Protein AF-A0AAN9UZK3-F1 (afdb_monomer_lite)

Sequence (176 aa):
MAFACNIMDRLIKRTEGVAADHARMAISLQSLTETSTDAYATDTNDVPLLNDGLIAMSKHLHTTQSLMEDESKAWDAGVLEDLKRQRDALVSIRDMFDRRERLDKDNIPYLERRIQTNETKLANLRAKPEPLVKPGEIEKVVESIIKVSFHPIYFMPSSRTVLKASTNTRIRTRNP

pLDDT: mean 77.52, std 18.21, range [29.8, 96.5]

Structure (mmCIF, N/CA/C/O backbone):
data_AF-A0AAN9UZK3-F1
#
_entry.id   AF-A0AAN9UZK3-F1
#
loop_
_atom_site.group_PDB
_atom_site.id
_atom_site.type_symbol
_atom_site.label_atom_id
_atom_site.label_alt_id
_atom_site.label_comp_id
_atom_site.label_asym_id
_atom_site.label_entity_id
_atom_site.label_seq_id
_atom_site.pdbx_PDB_ins_code
_atom_site.Cartn_x
_atom_site.Cartn_y
_atom_site.Cartn_z
_atom_site.occupancy
_atom_site.B_iso_or_equiv
_atom_site.auth_seq_id
_atom_site.auth_comp_id
_atom_site.auth_asym_id
_atom_site.auth_atom_id
_atom_site.pdbx_PDB_model_num
ATOM 1 N N . MET A 1 1 ? -12.899 -0.560 8.533 1.00 69.75 1 MET A N 1
ATOM 2 C CA . MET A 1 1 ? -11.522 -0.047 8.352 1.00 69.75 1 MET A CA 1
ATOM 3 C C . MET A 1 1 ? -10.547 -1.084 7.798 1.00 69.75 1 MET A C 1
ATOM 5 O O . MET A 1 1 ? -9.771 -0.721 6.932 1.00 69.75 1 MET A O 1
ATOM 9 N N . ALA A 1 2 ? -10.628 -2.368 8.184 1.00 76.25 2 ALA A N 1
ATOM 10 C CA . ALA A 1 2 ? -9.760 -3.427 7.635 1.00 76.25 2 ALA A CA 1
ATOM 11 C C . ALA A 1 2 ? -9.759 -3.526 6.091 1.00 76.25 2 ALA A C 1
ATOM 13 O O . ALA A 1 2 ? -8.724 -3.790 5.490 1.00 76.25 2 ALA A O 1
ATOM 14 N N . PHE A 1 3 ? -10.898 -3.244 5.451 1.00 85.81 3 PHE A N 1
ATOM 15 C CA . PHE A 1 3 ? -11.014 -3.190 3.991 1.00 85.81 3 PHE A CA 1
ATOM 16 C C . PHE A 1 3 ? -10.115 -2.119 3.346 1.00 85.81 3 PHE A C 1
ATOM 18 O O . PHE A 1 3 ? -9.517 -2.379 2.310 1.00 85.81 3 PHE A O 1
ATOM 25 N N . ALA A 1 4 ? -9.974 -0.945 3.972 1.00 88.25 4 ALA A N 1
ATOM 26 C CA . ALA A 1 4 ? -9.169 0.150 3.430 1.00 88.25 4 ALA A CA 1
ATOM 27 C C . ALA A 1 4 ? -7.667 -0.169 3.481 1.00 88.25 4 ALA A C 1
ATOM 29 O O . ALA A 1 4 ? -6.982 0.020 2.482 1.00 88.25 4 ALA A O 1
ATOM 30 N N . CYS A 1 5 ? -7.176 -0.732 4.594 1.00 92.06 5 CYS A N 1
ATOM 31 C CA . CYS A 1 5 ? -5.790 -1.204 4.693 1.00 92.06 5 CYS A CA 1
ATOM 32 C C . CYS A 1 5 ? -5.493 -2.276 3.634 1.00 92.06 5 CYS A C 1
ATOM 34 O O . CYS A 1 5 ? -4.507 -2.168 2.920 1.00 92.06 5 CYS A O 1
ATOM 36 N N . ASN A 1 6 ? -6.392 -3.255 3.463 1.00 92.25 6 ASN A N 1
ATOM 37 C CA . ASN A 1 6 ? -6.213 -4.315 2.466 1.00 92.25 6 ASN A CA 1
ATOM 38 C C . ASN A 1 6 ? -6.188 -3.774 1.026 1.00 92.25 6 ASN A C 1
ATOM 40 O O . ASN A 1 6 ? -5.384 -4.222 0.211 1.00 92.25 6 ASN A O 1
ATOM 44 N N . ILE A 1 7 ? -7.053 -2.806 0.699 1.00 94.12 7 ILE A N 1
ATOM 45 C CA . ILE A 1 7 ? -6.994 -2.135 -0.605 1.00 94.12 7 ILE A CA 1
ATOM 46 C C . ILE A 1 7 ? -5.645 -1.441 -0.781 1.00 94.12 7 ILE A C 1
ATOM 48 O O . ILE A 1 7 ? -5.048 -1.583 -1.845 1.00 94.12 7 ILE A O 1
ATOM 52 N N . MET A 1 8 ? -5.169 -0.729 0.242 1.00 93.56 8 MET A N 1
ATOM 53 C CA . MET A 1 8 ? -3.897 -0.013 0.177 1.00 93.56 8 MET A CA 1
ATOM 54 C C . MET A 1 8 ? -2.720 -0.970 -0.052 1.00 93.56 8 MET A C 1
ATOM 56 O O . MET A 1 8 ? -1.959 -0.763 -0.991 1.00 93.56 8 MET A O 1
ATOM 60 N N . ASP A 1 9 ? -2.646 -2.080 0.692 1.00 93.06 9 ASP A N 1
ATOM 61 C CA . ASP A 1 9 ? -1.632 -3.131 0.496 1.00 93.06 9 ASP A CA 1
ATOM 62 C C . ASP A 1 9 ? -1.629 -3.666 -0.948 1.00 93.06 9 ASP A C 1
ATOM 64 O O . ASP A 1 9 ? -0.584 -3.931 -1.544 1.00 93.06 9 ASP A O 1
ATOM 68 N N . ARG A 1 10 ? -2.818 -3.837 -1.541 1.00 95.12 10 ARG A N 1
ATOM 69 C CA . ARG A 1 10 ? -2.956 -4.294 -2.932 1.00 95.12 10 ARG A CA 1
ATOM 70 C C . ARG A 1 10 ? -2.527 -3.237 -3.945 1.00 95.12 10 ARG A C 1
ATOM 72 O O . ARG A 1 10 ? -2.041 -3.609 -5.011 1.00 95.12 10 ARG A O 1
ATOM 79 N N . LEU A 1 11 ? -2.748 -1.956 -3.654 1.00 94.69 11 LEU A N 1
ATOM 80 C CA . LEU A 1 11 ? -2.306 -0.856 -4.511 1.00 94.69 11 LEU A CA 1
ATOM 81 C C . LEU A 1 11 ? -0.783 -0.737 -4.499 1.00 94.69 11 LEU A C 1
ATOM 83 O O . LEU A 1 11 ? -0.199 -0.702 -5.575 1.00 94.69 11 LEU A O 1
ATOM 87 N N . ILE A 1 12 ? -0.157 -0.789 -3.320 1.00 94.81 12 ILE A N 1
ATOM 88 C CA . ILE A 1 12 ? 1.305 -0.752 -3.160 1.00 94.81 12 ILE A CA 1
ATOM 89 C C . ILE A 1 12 ? 1.960 -1.857 -3.999 1.00 94.81 12 ILE A C 1
ATOM 91 O O . ILE A 1 12 ? 2.755 -1.570 -4.890 1.00 94.81 12 ILE A O 1
ATOM 95 N N . LYS A 1 13 ? 1.519 -3.110 -3.825 1.00 95.62 13 LYS A N 1
ATOM 96 C CA . LYS A 1 13 ? 2.043 -4.253 -4.596 1.00 95.62 13 LYS A CA 1
ATOM 97 C C . LYS A 1 13 ? 1.828 -4.128 -6.101 1.00 95.62 13 LYS A C 1
ATOM 99 O O . LYS A 1 13 ? 2.620 -4.639 -6.890 1.00 95.62 13 LYS A O 1
ATOM 104 N N . ARG A 1 14 ? 0.732 -3.491 -6.527 1.00 96.31 14 ARG A N 1
ATOM 105 C CA . ARG A 1 14 ? 0.494 -3.242 -7.952 1.00 96.31 14 ARG A CA 1
ATOM 106 C C . ARG A 1 14 ? 1.505 -2.236 -8.489 1.00 96.31 14 ARG A C 1
ATOM 108 O O . ARG A 1 14 ? 2.037 -2.474 -9.565 1.00 96.31 14 ARG A O 1
ATOM 115 N N . THR A 1 15 ? 1.768 -1.154 -7.763 1.00 94.94 15 THR A N 1
ATOM 116 C CA . THR A 1 15 ? 2.748 -0.139 -8.168 1.00 94.94 15 THR A CA 1
ATOM 117 C C . THR A 1 15 ? 4.153 -0.732 -8.267 1.00 94.94 15 THR A C 1
ATOM 119 O O . THR A 1 15 ? 4.819 -0.524 -9.277 1.00 94.94 15 THR A O 1
ATOM 122 N N . GLU A 1 16 ? 4.560 -1.567 -7.306 1.00 95.19 16 GLU A N 1
ATOM 123 C CA . GLU A 1 16 ? 5.822 -2.323 -7.378 1.00 95.19 16 GLU A CA 1
ATOM 124 C C . GLU A 1 16 ? 5.882 -3.232 -8.618 1.00 95.19 16 GLU A C 1
ATOM 126 O O . GLU A 1 16 ? 6.891 -3.281 -9.323 1.00 95.19 16 GLU A O 1
ATOM 131 N N . GLY A 1 17 ? 4.782 -3.925 -8.934 1.00 95.44 17 GLY A N 1
ATOM 132 C CA . GLY A 1 17 ? 4.685 -4.754 -10.137 1.00 95.44 17 GLY A CA 1
ATOM 133 C C . GLY A 1 17 ? 4.825 -3.948 -11.432 1.00 95.44 17 GLY A C 1
ATOM 134 O O . GLY A 1 17 ? 5.571 -4.343 -12.326 1.00 95.44 17 GLY A O 1
ATOM 135 N N . VAL A 1 18 ? 4.165 -2.789 -11.510 1.00 95.44 18 VAL A N 1
ATOM 136 C CA . VAL A 1 18 ? 4.261 -1.882 -12.664 1.00 95.44 18 VAL A CA 1
ATOM 137 C C . VAL A 1 18 ? 5.679 -1.309 -12.793 1.00 95.44 18 VAL A C 1
ATOM 139 O O . VAL A 1 18 ? 6.166 -1.158 -13.913 1.00 95.44 18 VAL A O 1
ATOM 142 N N . ALA A 1 19 ? 6.383 -1.053 -11.685 1.00 95.88 19 ALA A N 1
ATOM 143 C CA . ALA A 1 19 ? 7.796 -0.663 -11.699 1.00 95.88 19 ALA A CA 1
ATOM 144 C C . ALA A 1 19 ? 8.695 -1.749 -12.285 1.00 95.88 19 ALA A C 1
ATOM 146 O O . ALA A 1 19 ? 9.494 -1.466 -13.181 1.00 95.88 19 ALA A O 1
ATOM 147 N N . ALA A 1 20 ? 8.499 -3.003 -11.877 1.00 95.69 20 ALA A N 1
ATOM 148 C CA . ALA A 1 20 ? 9.220 -4.128 -12.460 1.00 95.69 20 ALA A CA 1
ATOM 149 C C . ALA A 1 20 ? 8.963 -4.265 -13.973 1.00 95.69 20 ALA A C 1
ATOM 151 O O . ALA A 1 20 ? 9.882 -4.577 -14.732 1.00 95.69 20 ALA A O 1
ATOM 152 N N . ASP A 1 21 ? 7.739 -3.995 -14.435 1.00 95.56 21 ASP A N 1
ATOM 153 C CA . ASP A 1 21 ? 7.417 -3.987 -15.865 1.00 95.56 21 ASP A CA 1
ATOM 154 C C . ASP A 1 21 ? 8.137 -2.868 -16.626 1.00 95.56 21 ASP A C 1
ATOM 156 O O . ASP A 1 21 ? 8.684 -3.127 -17.698 1.00 95.56 21 ASP A O 1
ATOM 160 N N . HIS A 1 22 ? 8.219 -1.659 -16.063 1.00 94.50 22 HIS A N 1
ATOM 161 C CA . HIS A 1 22 ? 8.973 -0.557 -16.674 1.00 94.50 22 HIS A CA 1
ATOM 162 C C . HIS A 1 22 ? 10.463 -0.896 -16.805 1.00 94.50 22 HIS A C 1
ATOM 164 O O . HIS A 1 22 ? 11.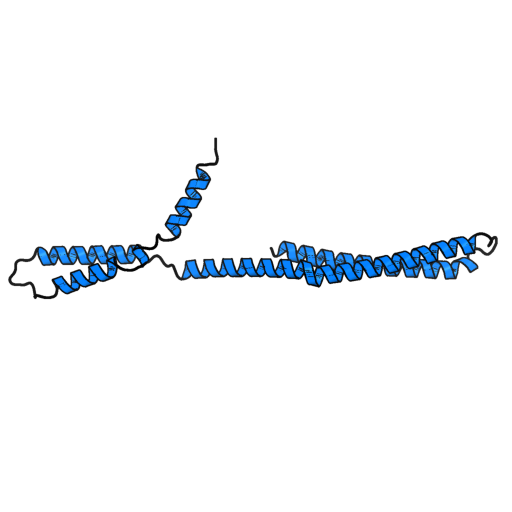050 -0.650 -17.859 1.00 94.50 22 HIS A O 1
ATOM 170 N N . ALA A 1 23 ? 11.058 -1.531 -15.789 1.00 94.88 23 ALA A N 1
ATOM 171 C CA . ALA A 1 23 ? 12.440 -2.007 -15.857 1.00 94.88 23 ALA A CA 1
ATOM 172 C C . ALA A 1 23 ? 12.633 -3.074 -16.951 1.00 94.88 23 ALA A C 1
ATOM 174 O O . ALA A 1 23 ? 13.582 -3.001 -17.731 1.00 94.88 23 ALA A O 1
ATOM 175 N N . ARG A 1 24 ? 11.711 -4.041 -17.064 1.00 95.75 24 ARG A N 1
ATOM 176 C CA . ARG A 1 24 ? 11.748 -5.063 -18.126 1.00 95.75 24 ARG A CA 1
ATOM 177 C C . ARG A 1 24 ? 11.632 -4.456 -19.524 1.00 95.75 24 ARG A C 1
ATOM 179 O O . ARG A 1 24 ? 12.357 -4.871 -20.429 1.00 95.75 24 ARG A O 1
ATOM 186 N N . MET A 1 25 ? 10.739 -3.485 -19.708 1.00 94.62 25 MET A N 1
ATOM 187 C CA . MET A 1 25 ? 10.581 -2.785 -20.983 1.00 94.62 25 MET A CA 1
ATOM 188 C C . MET A 1 25 ? 11.836 -1.985 -21.342 1.00 94.62 25 MET A C 1
ATOM 190 O O . MET A 1 25 ? 12.296 -2.083 -22.475 1.00 94.62 25 MET A O 1
ATOM 194 N N . ALA A 1 26 ? 12.437 -1.271 -20.385 1.00 94.50 26 ALA A N 1
ATOM 195 C CA . ALA A 1 26 ? 13.681 -0.531 -20.601 1.00 94.50 26 ALA A CA 1
ATOM 196 C C . ALA A 1 26 ? 14.824 -1.447 -21.079 1.00 94.50 26 ALA A C 1
ATOM 198 O O . ALA A 1 26 ? 15.455 -1.174 -22.100 1.00 94.50 26 ALA A O 1
ATOM 199 N N . ILE A 1 27 ? 15.013 -2.595 -20.417 1.00 94.81 27 ILE A N 1
ATOM 200 C CA . ILE A 1 27 ? 16.010 -3.606 -20.813 1.00 94.81 27 ILE A CA 1
ATOM 201 C C . ILE A 1 27 ? 15.710 -4.166 -22.209 1.00 94.81 27 ILE A C 1
ATOM 203 O O . ILE A 1 27 ? 16.619 -4.341 -23.018 1.00 94.81 27 ILE A O 1
ATOM 207 N N . SER A 1 28 ? 14.437 -4.424 -22.516 1.00 94.12 28 SER A N 1
ATOM 208 C CA . SER A 1 28 ? 14.032 -4.942 -23.830 1.00 94.12 28 SER A CA 1
ATOM 209 C C . SER A 1 28 ? 14.333 -3.943 -24.952 1.00 94.12 28 SER A C 1
ATOM 211 O O . SER A 1 28 ? 14.803 -4.342 -26.014 1.00 94.12 28 SER A O 1
ATOM 213 N N . LEU A 1 29 ? 14.116 -2.644 -24.711 1.00 92.06 29 LEU A N 1
ATOM 214 C CA . LEU A 1 29 ? 14.478 -1.583 -25.657 1.00 92.06 29 LEU A CA 1
ATOM 215 C C . LEU A 1 29 ? 15.995 -1.496 -25.848 1.00 92.06 29 LEU A C 1
ATOM 217 O O . LEU A 1 29 ? 16.456 -1.355 -26.975 1.00 92.06 29 LEU A O 1
ATOM 221 N N . GLN A 1 30 ? 16.769 -1.638 -24.771 1.00 91.31 30 GLN A N 1
ATOM 222 C CA . GLN A 1 30 ? 18.230 -1.668 -24.842 1.00 91.31 30 GLN A CA 1
ATOM 223 C C . GLN A 1 30 ? 18.722 -2.845 -25.703 1.00 91.31 30 GLN A C 1
ATOM 225 O O . GLN A 1 30 ? 19.487 -2.652 -26.645 1.00 91.31 30 GLN A O 1
ATOM 230 N N . SER A 1 31 ? 18.208 -4.052 -25.462 1.00 90.56 31 SER A N 1
ATOM 231 C CA . SER A 1 31 ? 18.562 -5.242 -26.248 1.00 90.56 31 SER A CA 1
ATOM 232 C C . SER A 1 31 ? 18.147 -5.124 -27.725 1.00 90.56 31 SER A C 1
ATOM 234 O O . SER A 1 31 ? 18.850 -5.598 -28.621 1.00 90.56 31 SER A O 1
ATOM 236 N N . LEU A 1 32 ? 17.041 -4.429 -28.012 1.00 88.38 32 LEU A N 1
ATOM 237 C CA . LEU A 1 32 ? 16.637 -4.133 -29.387 1.00 88.38 32 LEU A CA 1
ATOM 238 C C . LEU A 1 32 ? 17.650 -3.221 -30.099 1.00 88.38 32 LEU A C 1
ATOM 240 O O . LEU A 1 32 ? 17.924 -3.424 -31.279 1.00 88.38 32 LEU A O 1
ATOM 244 N N . THR A 1 33 ? 18.243 -2.252 -29.395 1.00 87.00 33 THR A N 1
ATOM 245 C CA . THR A 1 33 ? 19.292 -1.396 -29.983 1.00 87.00 33 THR A CA 1
ATOM 246 C C . THR A 1 33 ? 20.593 -2.144 -30.268 1.00 87.00 33 THR A C 1
ATOM 248 O O . THR A 1 33 ? 21.304 -1.792 -31.202 1.00 87.00 33 THR A O 1
ATOM 251 N N . GLU A 1 34 ? 20.892 -3.207 -29.521 1.00 84.75 34 GLU A N 1
ATOM 252 C CA . GLU A 1 34 ? 22.077 -4.043 -29.757 1.00 84.75 34 GLU A CA 1
ATOM 253 C C . GLU A 1 34 ? 21.924 -4.911 -31.015 1.00 84.75 34 GLU A C 1
ATOM 255 O O . GLU A 1 34 ? 22.896 -5.154 -31.725 1.00 84.75 34 GLU A O 1
ATOM 260 N N . THR A 1 35 ? 20.696 -5.337 -31.326 1.00 84.88 35 THR A N 1
ATOM 261 C CA . THR A 1 35 ? 20.379 -6.201 -32.479 1.00 84.88 35 THR A CA 1
ATOM 262 C C . THR A 1 35 ? 20.009 -5.425 -33.746 1.00 84.88 35 THR A C 1
ATOM 264 O O . THR A 1 35 ? 19.987 -5.998 -34.837 1.00 84.88 35 THR A O 1
ATOM 267 N N . SER A 1 36 ? 19.740 -4.119 -33.644 1.00 77.06 36 SER A N 1
ATOM 268 C CA . SER A 1 36 ? 19.288 -3.305 -34.780 1.00 77.06 36 SER A CA 1
ATOM 269 C C . SER A 1 36 ? 20.350 -3.147 -35.873 1.00 77.06 36 SER A C 1
ATOM 271 O O . SER A 1 36 ? 20.003 -3.094 -37.052 1.00 77.06 36 SER A O 1
ATOM 273 N N . THR A 1 37 ? 21.634 -3.151 -35.510 1.00 71.12 37 THR A N 1
ATOM 274 C CA . THR A 1 37 ? 22.749 -3.050 -36.470 1.00 71.12 37 THR A CA 1
ATOM 275 C C . THR A 1 37 ? 22.812 -4.260 -37.409 1.00 71.12 37 THR A C 1
ATOM 277 O O . THR A 1 37 ? 23.040 -4.096 -38.604 1.00 71.12 37 THR A O 1
ATOM 280 N N . ASP A 1 38 ? 22.537 -5.460 -36.892 1.00 70.56 38 ASP A N 1
ATOM 281 C CA . ASP A 1 38 ? 22.540 -6.701 -37.677 1.00 70.56 38 ASP A CA 1
ATOM 282 C C . ASP A 1 38 ? 21.257 -6.861 -38.511 1.00 70.56 38 ASP A C 1
ATOM 284 O O . ASP A 1 38 ? 21.265 -7.482 -39.575 1.00 70.56 38 ASP A O 1
ATOM 288 N N . ALA A 1 39 ? 20.141 -6.292 -38.041 1.00 73.69 39 ALA A N 1
ATOM 289 C CA . ALA A 1 39 ? 18.843 -6.383 -38.706 1.00 73.69 39 ALA A CA 1
ATOM 290 C C . ALA A 1 39 ? 18.723 -5.461 -39.935 1.00 73.69 39 ALA A C 1
ATOM 292 O O . ALA A 1 39 ? 18.081 -5.831 -40.920 1.00 73.69 39 ALA A O 1
ATOM 293 N N . TYR A 1 40 ? 19.348 -4.280 -39.908 1.00 74.62 40 TYR A N 1
ATOM 294 C CA . TYR A 1 40 ? 19.302 -3.298 -40.998 1.00 74.62 40 TYR A CA 1
ATOM 295 C C . TYR A 1 40 ? 20.570 -3.345 -41.864 1.00 74.62 40 TYR A C 1
ATOM 297 O O . TYR A 1 40 ? 21.314 -2.378 -41.971 1.00 74.62 40 TYR A O 1
ATOM 305 N N . ALA A 1 41 ? 20.819 -4.480 -42.521 1.00 65.81 41 ALA A N 1
ATOM 306 C CA . ALA A 1 41 ? 22.049 -4.712 -43.288 1.00 65.81 41 ALA A CA 1
ATOM 307 C C . ALA A 1 41 ? 22.130 -3.988 -44.656 1.00 65.81 41 ALA A C 1
ATOM 309 O O . ALA A 1 41 ? 23.149 -4.088 -45.336 1.00 65.81 41 ALA A O 1
ATOM 310 N N . THR A 1 42 ? 21.063 -3.318 -45.116 1.00 70.31 42 THR A N 1
ATOM 311 C CA . THR A 1 42 ? 20.968 -2.786 -46.499 1.00 70.31 42 THR A CA 1
ATOM 312 C C . THR A 1 42 ? 20.887 -1.256 -46.587 1.00 70.31 42 THR A C 1
ATOM 314 O O . THR A 1 42 ? 21.397 -0.692 -47.550 1.00 70.31 42 THR A O 1
ATOM 317 N N . ASP A 1 43 ? 20.298 -0.579 -45.595 1.00 70.56 43 ASP A N 1
ATOM 318 C CA . ASP A 1 43 ? 20.260 0.888 -45.479 1.00 70.56 43 ASP A CA 1
ATOM 319 C C . ASP A 1 43 ? 20.367 1.277 -43.998 1.00 70.56 43 ASP A C 1
ATOM 321 O O . ASP A 1 43 ? 19.514 0.912 -43.189 1.00 70.56 43 ASP A O 1
ATOM 325 N N . THR A 1 44 ? 21.452 1.961 -43.632 1.00 73.81 44 THR A N 1
ATOM 326 C CA . THR A 1 44 ? 21.821 2.251 -42.236 1.00 73.81 44 THR A CA 1
ATOM 327 C C . THR A 1 44 ? 21.751 3.735 -41.887 1.00 73.81 44 THR A C 1
ATOM 329 O O . THR A 1 44 ? 22.145 4.107 -40.784 1.00 73.81 44 THR A O 1
ATOM 332 N N . ASN A 1 45 ? 21.298 4.602 -42.800 1.00 76.94 45 ASN A N 1
ATOM 333 C CA . ASN A 1 45 ? 21.389 6.054 -42.603 1.00 76.94 45 ASN A CA 1
ATOM 334 C C . ASN A 1 45 ? 20.555 6.550 -41.405 1.00 76.94 45 ASN A C 1
ATOM 336 O O . ASN A 1 45 ? 21.022 7.400 -40.650 1.00 76.94 45 ASN A O 1
ATOM 340 N N . ASP A 1 46 ? 19.375 5.965 -41.180 1.00 80.50 46 ASP A N 1
ATOM 341 C CA . ASP A 1 46 ? 18.439 6.393 -40.126 1.00 80.50 46 ASP A CA 1
ATOM 342 C C . ASP A 1 46 ? 18.517 5.550 -38.834 1.00 80.50 46 ASP A C 1
ATOM 344 O O . ASP A 1 46 ? 17.940 5.910 -37.804 1.00 80.50 46 ASP A O 1
ATOM 348 N N . VAL A 1 47 ? 19.251 4.431 -38.857 1.00 82.88 47 VAL A N 1
ATOM 349 C CA . VAL A 1 47 ? 19.347 3.473 -37.736 1.00 82.88 47 VAL A CA 1
ATOM 350 C C . VAL A 1 47 ? 19.939 4.098 -36.461 1.00 82.88 47 VAL A C 1
ATOM 352 O O . VAL A 1 47 ? 19.385 3.857 -35.384 1.00 82.88 47 VAL A O 1
ATOM 355 N N . PRO A 1 48 ? 20.994 4.941 -36.520 1.00 84.81 48 PRO A N 1
ATOM 356 C CA . PRO A 1 48 ? 21.526 5.604 -35.329 1.00 84.81 48 PRO A CA 1
ATOM 357 C C . PRO A 1 48 ? 20.503 6.519 -34.644 1.00 84.81 48 PRO A C 1
ATOM 359 O O . PRO A 1 48 ? 20.360 6.469 -33.426 1.00 84.81 48 PRO A O 1
ATOM 362 N N . LEU A 1 49 ? 19.735 7.295 -35.419 1.00 87.06 49 LEU A N 1
ATOM 363 C CA . LEU A 1 49 ? 18.720 8.205 -34.879 1.00 87.06 49 LEU A CA 1
ATOM 364 C C . LEU A 1 49 ? 17.579 7.438 -34.192 1.00 87.06 49 LEU A C 1
ATOM 366 O O . LEU A 1 49 ? 17.084 7.854 -33.143 1.00 87.06 49 LEU A O 1
ATOM 370 N N . LEU A 1 50 ? 17.176 6.300 -34.764 1.00 86.56 50 LEU A N 1
ATOM 371 C CA . LEU A 1 50 ? 16.18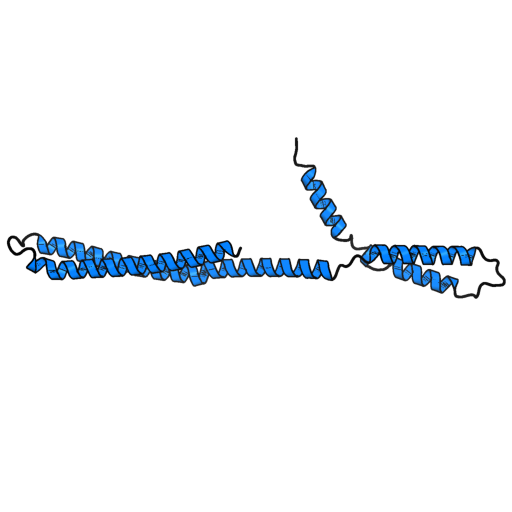8 5.416 -34.150 1.00 86.56 50 LEU A CA 1
ATOM 372 C C . LEU A 1 50 ? 16.707 4.834 -32.827 1.00 86.56 50 LEU A C 1
ATOM 374 O O . LEU A 1 50 ? 15.989 4.847 -31.826 1.00 86.56 50 LEU A O 1
ATOM 378 N N . ASN A 1 51 ? 17.954 4.359 -32.813 1.00 88.50 51 ASN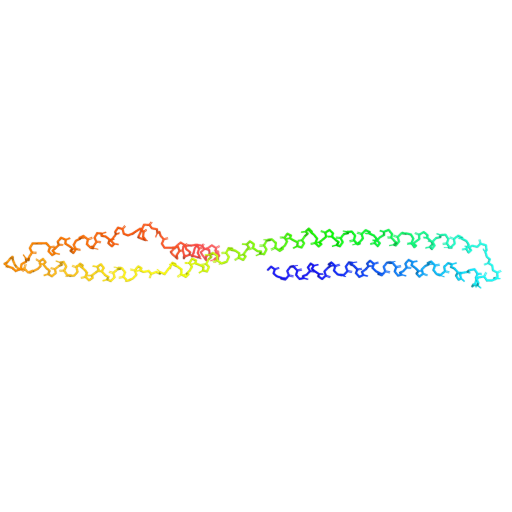 A N 1
ATOM 379 C CA . ASN A 1 51 ? 18.591 3.813 -31.616 1.00 88.50 51 ASN A CA 1
ATOM 380 C C . ASN A 1 51 ? 18.701 4.863 -30.503 1.00 88.50 51 ASN A C 1
ATOM 382 O O . ASN A 1 51 ? 18.374 4.560 -29.357 1.00 88.50 51 ASN A O 1
ATOM 386 N N . ASP A 1 52 ? 19.058 6.105 -30.832 1.00 90.06 52 ASP A N 1
ATOM 387 C CA . ASP A 1 52 ? 19.088 7.211 -29.868 1.00 90.06 52 ASP A CA 1
ATOM 388 C C . ASP A 1 52 ? 17.706 7.459 -29.241 1.00 90.06 52 ASP A C 1
ATOM 390 O O . ASP A 1 52 ? 17.588 7.641 -28.025 1.00 90.06 52 ASP A O 1
ATOM 394 N N . GLY A 1 53 ? 16.638 7.400 -30.046 1.00 91.06 53 GLY A N 1
ATOM 395 C CA . GLY A 1 53 ? 15.258 7.497 -29.564 1.00 91.06 53 GLY A CA 1
ATOM 396 C C . GLY A 1 53 ? 14.865 6.353 -28.620 1.00 91.06 53 GLY A C 1
ATOM 397 O O . GLY A 1 53 ? 14.256 6.589 -27.572 1.00 91.06 53 GLY A O 1
ATOM 398 N N . LEU A 1 54 ? 15.249 5.117 -28.949 1.00 91.06 54 LEU A N 1
ATOM 399 C CA . LEU A 1 54 ? 14.998 3.936 -28.114 1.00 91.06 54 LEU A CA 1
ATOM 400 C C . LEU A 1 54 ? 15.775 3.995 -26.789 1.00 91.06 54 LEU A C 1
ATOM 402 O O . LEU A 1 54 ? 15.215 3.689 -25.733 1.00 91.06 54 LEU A O 1
ATOM 406 N N . ILE A 1 55 ? 17.027 4.460 -26.814 1.00 92.88 55 ILE A N 1
ATOM 407 C CA . ILE A 1 55 ? 17.847 4.684 -25.614 1.00 92.88 55 ILE A CA 1
ATOM 408 C C . ILE A 1 55 ? 17.225 5.777 -24.737 1.00 92.88 55 ILE A C 1
ATOM 410 O O . ILE A 1 55 ? 17.127 5.617 -23.517 1.00 92.88 55 ILE A O 1
ATOM 414 N N . ALA A 1 56 ? 16.753 6.873 -25.338 1.00 94.75 56 ALA A N 1
ATOM 415 C CA . ALA A 1 56 ? 16.066 7.935 -24.610 1.00 94.75 56 ALA A CA 1
ATOM 416 C C . ALA A 1 56 ? 14.787 7.422 -23.922 1.00 94.75 56 ALA A C 1
ATOM 418 O O . ALA A 1 56 ? 14.546 7.744 -22.754 1.00 94.75 56 ALA A O 1
ATOM 419 N N . MET A 1 57 ? 14.003 6.575 -24.599 1.00 94.56 57 MET A N 1
ATOM 420 C CA . MET A 1 57 ? 12.818 5.941 -24.014 1.00 94.56 57 MET A CA 1
ATOM 421 C C . MET A 1 57 ? 13.182 4.964 -22.885 1.00 94.56 57 MET A C 1
ATOM 423 O O . MET A 1 57 ? 12.553 5.009 -21.829 1.00 94.56 57 MET A O 1
ATOM 427 N N . SER A 1 58 ? 14.221 4.139 -23.058 1.00 94.56 58 SER A N 1
ATOM 428 C CA . SER A 1 58 ? 14.739 3.255 -22.000 1.00 94.56 58 SER A CA 1
ATOM 429 C C . SER A 1 58 ? 15.110 4.048 -20.739 1.00 94.56 58 SER A C 1
ATOM 431 O O . SER A 1 58 ? 14.656 3.738 -19.634 1.00 94.56 58 SER A O 1
ATOM 433 N N . LYS A 1 59 ? 15.839 5.161 -20.900 1.00 95.25 59 LYS A N 1
ATOM 434 C CA . LYS A 1 59 ? 16.201 6.055 -19.791 1.00 95.25 59 LYS A CA 1
ATOM 435 C C . LYS A 1 59 ? 14.975 6.663 -19.102 1.00 95.25 59 LYS A C 1
ATOM 437 O O . LYS A 1 59 ? 14.941 6.756 -17.871 1.00 95.25 59 LYS A O 1
ATOM 442 N N . HIS A 1 60 ? 13.971 7.075 -19.876 1.00 96.50 60 HIS A N 1
ATOM 443 C CA . HIS A 1 60 ? 12.716 7.586 -19.327 1.00 96.50 60 HIS A CA 1
ATOM 444 C C . HIS A 1 60 ? 12.001 6.520 -18.486 1.00 96.50 60 HIS A C 1
ATOM 446 O O . HIS A 1 60 ? 11.633 6.793 -17.347 1.00 96.50 60 HIS A O 1
ATOM 452 N N . LEU A 1 61 ? 11.877 5.290 -18.997 1.00 96.00 61 LEU A N 1
ATOM 453 C CA . LEU A 1 61 ? 11.261 4.175 -18.272 1.00 96.00 61 LEU A CA 1
ATOM 454 C C . LEU A 1 61 ? 12.000 3.837 -16.973 1.00 96.00 61 LEU A C 1
ATOM 456 O O . LEU A 1 61 ? 11.344 3.607 -15.961 1.00 96.00 61 LEU A O 1
ATOM 460 N N . HIS A 1 62 ? 13.335 3.882 -16.958 1.00 95.06 62 HIS A N 1
ATOM 461 C CA . HIS A 1 62 ? 14.114 3.726 -15.724 1.00 95.06 62 HIS A CA 1
ATOM 462 C C . HIS A 1 62 ? 13.851 4.839 -14.705 1.00 95.06 62 HIS A C 1
ATOM 464 O O . HIS A 1 62 ? 13.769 4.588 -13.503 1.00 95.06 62 HIS A O 1
ATOM 470 N N . THR A 1 63 ? 13.672 6.073 -15.176 1.00 96.19 63 THR A N 1
ATOM 471 C CA . THR A 1 63 ? 13.338 7.200 -14.295 1.00 96.19 63 THR A CA 1
ATOM 472 C C . THR A 1 63 ? 11.941 7.009 -13.701 1.00 96.19 63 THR A C 1
ATOM 474 O O . THR A 1 63 ? 11.757 7.150 -12.494 1.00 96.19 63 THR A O 1
ATOM 477 N N . THR A 1 64 ? 10.961 6.618 -14.522 1.00 95.25 64 THR A N 1
ATOM 478 C CA . THR A 1 64 ? 9.600 6.296 -14.069 1.00 95.25 64 THR A CA 1
ATOM 479 C C . THR A 1 64 ? 9.585 5.115 -13.098 1.00 95.25 64 THR A C 1
ATOM 481 O O . THR A 1 64 ? 8.893 5.182 -12.087 1.00 95.25 64 THR A O 1
ATOM 484 N N . GLN A 1 65 ? 10.370 4.065 -13.353 1.00 96.19 65 GLN A N 1
ATOM 485 C CA . GLN A 1 65 ? 10.536 2.933 -12.438 1.00 96.19 65 GLN A CA 1
ATOM 486 C C . GLN A 1 65 ? 11.003 3.404 -11.055 1.00 96.19 65 GLN A C 1
ATOM 488 O O . GLN A 1 65 ? 10.345 3.083 -10.069 1.00 96.19 65 GLN A O 1
ATOM 493 N N . SER A 1 66 ? 12.070 4.207 -10.978 1.00 95.69 66 SER A N 1
ATOM 494 C CA . SER A 1 66 ? 12.562 4.741 -9.698 1.00 95.69 66 SER A CA 1
ATOM 495 C C . SER A 1 66 ? 11.497 5.566 -8.970 1.00 95.69 66 SER A C 1
ATOM 497 O O . SER A 1 66 ? 11.296 5.387 -7.773 1.00 95.69 66 SER A O 1
ATOM 499 N N . LEU A 1 67 ? 10.780 6.438 -9.688 1.00 96.38 67 LEU A N 1
ATOM 500 C CA . LEU A 1 67 ? 9.723 7.265 -9.097 1.00 96.38 67 LEU A CA 1
ATOM 501 C C . LEU A 1 67 ? 8.585 6.419 -8.515 1.00 96.38 67 LEU A C 1
ATOM 503 O O . LEU A 1 67 ? 8.105 6.705 -7.421 1.00 96.38 67 LEU A O 1
ATOM 507 N N . MET A 1 68 ? 8.168 5.368 -9.222 1.00 94.50 68 MET A N 1
ATOM 508 C CA . MET A 1 68 ? 7.113 4.472 -8.744 1.00 94.50 68 MET A CA 1
ATOM 509 C C . MET A 1 68 ? 7.565 3.627 -7.550 1.00 94.50 68 MET A C 1
ATOM 511 O O . MET A 1 68 ? 6.767 3.376 -6.648 1.00 94.50 68 MET A O 1
ATOM 515 N N . GLU A 1 69 ? 8.830 3.202 -7.509 1.00 95.38 69 GLU A N 1
ATOM 516 C CA . GLU A 1 69 ? 9.389 2.523 -6.335 1.00 95.38 69 GLU A CA 1
ATOM 517 C C . GLU A 1 69 ? 9.400 3.442 -5.112 1.00 95.38 69 GLU A C 1
ATOM 519 O O . GLU A 1 69 ? 8.985 3.031 -4.027 1.00 95.38 69 GLU A O 1
ATOM 524 N N . ASP A 1 70 ? 9.819 4.692 -5.277 1.00 95.81 70 ASP A N 1
ATOM 525 C CA . ASP A 1 70 ? 9.841 5.662 -4.184 1.00 95.81 70 ASP A CA 1
ATOM 526 C C . ASP A 1 70 ? 8.426 6.011 -3.704 1.00 95.81 70 ASP A C 1
ATOM 528 O O . ASP A 1 70 ? 8.174 6.059 -2.497 1.00 95.81 70 ASP A O 1
ATOM 532 N N . GLU A 1 71 ? 7.473 6.165 -4.626 1.00 94.50 71 GLU A N 1
ATOM 533 C CA . GLU A 1 71 ? 6.062 6.366 -4.293 1.00 94.50 71 GLU A CA 1
ATOM 534 C C . GLU A 1 71 ? 5.475 5.160 -3.544 1.00 94.50 71 GLU A C 1
ATOM 536 O O . GLU A 1 71 ? 4.806 5.335 -2.524 1.00 94.50 71 GLU A O 1
ATOM 541 N N . SER A 1 72 ? 5.774 3.932 -3.985 1.00 93.75 72 SER A N 1
ATOM 542 C CA . SER A 1 72 ? 5.298 2.712 -3.320 1.00 93.75 72 SER A CA 1
ATOM 543 C C . SER A 1 72 ? 5.794 2.610 -1.872 1.00 93.75 72 SER A C 1
ATOM 545 O O . SER A 1 72 ? 5.007 2.316 -0.969 1.00 93.75 72 SER A O 1
ATOM 547 N N . LYS A 1 73 ? 7.062 2.966 -1.619 1.00 94.06 73 LYS A N 1
ATOM 548 C CA . LYS A 1 73 ? 7.642 3.027 -0.268 1.00 94.06 73 LYS A CA 1
ATOM 549 C C . LYS A 1 73 ? 7.009 4.135 0.571 1.00 94.06 73 LYS A C 1
ATOM 551 O O . LYS A 1 73 ? 6.737 3.934 1.754 1.00 94.06 73 LYS A O 1
ATOM 556 N N . ALA A 1 74 ? 6.756 5.301 -0.024 1.00 94.62 74 ALA A N 1
ATOM 557 C CA . ALA A 1 74 ? 6.100 6.412 0.662 1.00 94.62 74 ALA A CA 1
ATOM 558 C C . ALA A 1 74 ? 4.664 6.055 1.082 1.00 94.62 74 ALA A C 1
ATOM 560 O O . ALA A 1 74 ? 4.211 6.423 2.168 1.00 94.62 74 ALA A O 1
ATOM 561 N N . TRP A 1 75 ? 3.947 5.307 0.245 1.00 92.94 75 TRP A N 1
ATOM 562 C CA . TRP A 1 75 ? 2.611 4.803 0.551 1.00 92.94 75 TRP A CA 1
ATOM 563 C C . TRP A 1 75 ? 2.602 3.772 1.681 1.00 92.94 75 TRP A C 1
ATOM 565 O O . TRP A 1 75 ? 1.712 3.831 2.535 1.00 92.94 75 TRP A O 1
ATOM 575 N N . ASP A 1 76 ? 3.586 2.872 1.708 1.00 92.44 76 ASP A N 1
ATOM 576 C CA . ASP A 1 76 ? 3.734 1.860 2.757 1.00 92.44 76 ASP A CA 1
ATOM 577 C C . ASP A 1 76 ? 4.077 2.486 4.118 1.00 92.44 76 ASP A C 1
ATOM 579 O O . ASP A 1 76 ? 3.411 2.222 5.116 1.00 92.44 76 ASP A O 1
ATOM 583 N N . ALA A 1 77 ? 5.052 3.399 4.158 1.00 92.62 77 ALA A N 1
ATOM 584 C CA . ALA A 1 77 ? 5.494 4.025 5.406 1.00 92.62 77 ALA A CA 1
ATOM 585 C C . ALA A 1 77 ? 4.575 5.156 5.907 1.00 92.62 77 ALA A C 1
ATOM 587 O O . ALA A 1 77 ? 4.595 5.483 7.092 1.00 92.62 77 ALA A O 1
ATOM 588 N N . GLY A 1 78 ? 3.805 5.788 5.017 1.00 93.50 78 GLY A N 1
ATOM 589 C CA . GLY A 1 78 ? 2.942 6.922 5.350 1.00 93.50 78 GLY A CA 1
ATOM 590 C C . GLY A 1 78 ? 1.472 6.533 5.445 1.00 93.50 78 GLY A C 1
ATOM 591 O O . GLY A 1 78 ? 0.922 6.328 6.527 1.00 93.50 78 GLY A O 1
ATOM 592 N N . VAL A 1 79 ? 0.820 6.436 4.285 1.00 90.94 79 VAL A N 1
ATOM 593 C CA . VAL A 1 79 ? -0.643 6.295 4.181 1.00 90.94 79 VAL A CA 1
ATOM 594 C C . VAL A 1 79 ? -1.146 5.026 4.871 1.00 90.94 79 VAL A C 1
ATOM 596 O O . VAL A 1 79 ? -2.163 5.056 5.569 1.00 90.94 79 VAL A O 1
ATOM 599 N N . LEU A 1 80 ? -0.452 3.901 4.688 1.00 91.81 80 LEU A N 1
ATOM 600 C CA . LEU A 1 80 ? -0.847 2.637 5.301 1.00 91.81 80 LEU A CA 1
ATOM 601 C C . LEU A 1 80 ? -0.729 2.684 6.833 1.00 91.81 80 LEU A C 1
ATOM 603 O O . LEU A 1 80 ? -1.631 2.206 7.528 1.00 91.81 80 LEU A O 1
ATOM 607 N N . GLU A 1 81 ? 0.336 3.283 7.363 1.00 93.38 81 GLU A N 1
ATOM 608 C CA . GLU A 1 81 ? 0.529 3.453 8.806 1.00 93.38 81 GLU A CA 1
ATOM 609 C C . GLU A 1 81 ? -0.519 4.386 9.423 1.00 93.38 81 GLU A C 1
ATOM 611 O O . GLU A 1 81 ? -1.092 4.068 10.470 1.00 93.38 81 GLU A O 1
ATOM 616 N N . ASP A 1 82 ? -0.888 5.468 8.738 1.00 93.31 82 ASP A N 1
ATOM 617 C CA . ASP A 1 82 ? -1.976 6.345 9.181 1.00 93.31 82 ASP A CA 1
ATOM 618 C C . ASP A 1 82 ? -3.326 5.612 9.222 1.00 93.31 82 ASP A C 1
ATOM 620 O O . ASP A 1 82 ? -4.085 5.729 10.192 1.00 93.31 82 ASP A O 1
ATOM 624 N N . LEU A 1 83 ? -3.620 4.789 8.210 1.00 92.31 83 LEU A N 1
ATOM 625 C CA . LEU A 1 83 ? -4.828 3.958 8.185 1.00 92.31 83 LEU A CA 1
ATOM 626 C C . LEU A 1 83 ? -4.844 2.933 9.328 1.00 92.31 83 LEU A C 1
ATOM 628 O O . LEU A 1 83 ? -5.887 2.732 9.964 1.00 92.31 83 LEU A O 1
ATOM 632 N N . LYS A 1 84 ? -3.703 2.296 9.618 1.00 93.06 84 LYS A N 1
ATOM 633 C CA . LYS A 1 84 ? -3.556 1.374 10.757 1.00 93.06 84 LYS A CA 1
ATOM 634 C C . LYS A 1 84 ? -3.765 2.107 12.082 1.00 93.06 84 LYS A C 1
ATOM 636 O O . LYS A 1 84 ? -4.527 1.631 12.922 1.00 93.06 84 LYS A O 1
ATOM 641 N N . ARG A 1 85 ? -3.195 3.303 12.240 1.00 93.38 85 ARG A N 1
ATOM 642 C CA . ARG A 1 85 ? -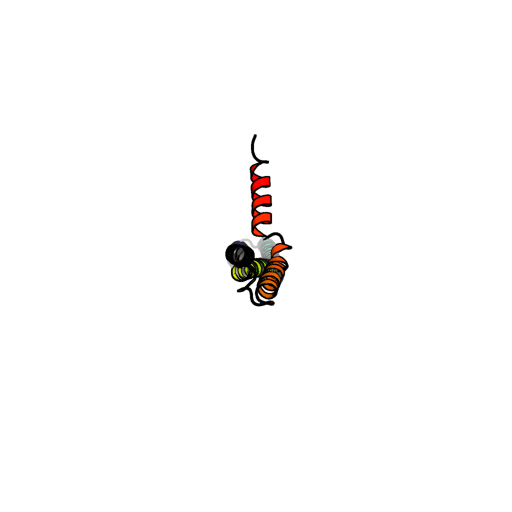3.351 4.124 13.446 1.00 93.38 85 ARG A CA 1
ATOM 643 C C . ARG A 1 85 ? -4.804 4.519 13.696 1.00 93.38 85 ARG A C 1
ATOM 645 O O . ARG A 1 85 ? -5.284 4.427 14.827 1.00 93.38 85 ARG A O 1
ATOM 652 N N . GLN A 1 86 ? -5.531 4.922 12.656 1.00 93.88 86 GLN A N 1
ATOM 653 C CA . GLN A 1 86 ? -6.955 5.237 12.787 1.00 93.88 86 GLN A CA 1
ATOM 654 C C . GLN A 1 86 ? -7.787 3.994 13.137 1.00 93.88 86 GLN A C 1
ATOM 656 O O . GLN A 1 86 ? -8.685 4.071 13.980 1.00 93.88 86 GLN A O 1
ATOM 661 N N . ARG A 1 87 ? -7.471 2.834 12.544 1.00 94.31 87 ARG A N 1
ATOM 662 C CA . ARG A 1 87 ? -8.103 1.555 12.904 1.00 94.31 87 ARG A CA 1
ATOM 663 C C . ARG A 1 87 ? -7.904 1.255 14.387 1.00 94.31 87 ARG A C 1
ATOM 665 O O . ARG A 1 87 ? -8.876 0.914 15.058 1.00 94.31 87 ARG A O 1
ATOM 672 N N . ASP A 1 88 ? -6.685 1.399 14.890 1.00 94.62 88 ASP A N 1
ATOM 673 C CA . ASP A 1 88 ? -6.352 1.079 16.279 1.00 94.62 88 ASP A CA 1
ATOM 674 C C . ASP A 1 88 ? -7.034 2.042 17.260 1.00 94.62 88 ASP A C 1
ATOM 676 O O . ASP A 1 88 ? -7.543 1.615 18.298 1.00 94.62 88 ASP A O 1
ATOM 680 N N . ALA A 1 89 ? -7.163 3.322 16.895 1.00 93.69 89 ALA A N 1
ATOM 681 C CA . ALA A 1 89 ? -7.945 4.289 17.663 1.00 93.69 89 ALA A CA 1
ATOM 682 C C . ALA A 1 89 ? -9.430 3.885 17.770 1.00 93.69 89 ALA A C 1
ATOM 684 O O . ALA A 1 89 ? -10.004 3.922 18.859 1.00 93.69 89 ALA A O 1
ATOM 685 N N . LEU A 1 90 ? -10.054 3.446 16.669 1.00 92.50 90 LEU A N 1
ATOM 686 C CA . LEU A 1 90 ? -11.447 2.981 16.691 1.00 92.50 90 LEU A CA 1
ATOM 687 C C . LEU A 1 90 ? -11.623 1.678 17.478 1.00 92.50 90 LEU A C 1
ATOM 689 O O . LEU A 1 90 ? -12.625 1.515 18.174 1.00 92.50 90 LEU A O 1
ATOM 693 N N . VAL A 1 91 ? -10.658 0.761 17.387 1.00 94.50 91 VAL A N 1
ATOM 694 C CA . VAL A 1 91 ? -10.644 -0.474 18.183 1.00 94.50 91 VAL A CA 1
ATOM 695 C C . VAL A 1 91 ? -10.561 -0.151 19.674 1.00 94.50 91 VAL A C 1
ATOM 697 O O . VAL A 1 91 ? -11.362 -0.670 20.444 1.00 94.50 91 VAL A O 1
ATOM 700 N N . SER A 1 92 ? -9.692 0.779 20.072 1.00 94.38 92 SER A N 1
ATOM 701 C CA . SER A 1 92 ? -9.593 1.242 21.462 1.00 94.38 92 SER A CA 1
ATOM 702 C C . SER A 1 92 ? -10.917 1.819 21.980 1.00 94.38 92 SER A C 1
ATOM 704 O O . SER A 1 92 ? -11.362 1.492 23.082 1.00 94.38 92 SER A O 1
ATOM 706 N N . ILE A 1 93 ? -11.607 2.624 21.164 1.00 93.69 93 ILE A N 1
ATOM 707 C CA . ILE A 1 93 ? -12.923 3.176 21.517 1.00 93.69 93 ILE A CA 1
ATOM 708 C C . ILE A 1 93 ? -13.965 2.063 21.677 1.00 93.69 93 ILE A C 1
ATOM 710 O O . ILE A 1 93 ? -14.729 2.078 22.643 1.00 93.69 93 ILE A O 1
ATOM 714 N N . ARG A 1 94 ? -13.999 1.084 20.767 1.00 93.75 94 ARG A N 1
ATOM 715 C CA . ARG A 1 94 ? -14.893 -0.077 20.883 1.00 93.75 94 ARG A CA 1
ATOM 716 C C . ARG A 1 94 ? -14.637 -0.833 22.187 1.00 93.75 94 ARG A C 1
ATOM 718 O O . ARG A 1 94 ? -15.572 -1.063 22.945 1.00 93.75 94 ARG A O 1
ATOM 725 N N . ASP A 1 95 ? -13.379 -1.137 22.486 1.00 93.50 95 ASP A N 1
ATOM 726 C CA . ASP A 1 95 ? -13.013 -1.889 23.684 1.00 93.50 95 ASP A CA 1
ATOM 727 C C . ASP A 1 95 ? -13.377 -1.110 24.972 1.00 93.50 95 ASP A C 1
ATOM 729 O O . ASP A 1 95 ? -13.747 -1.702 25.991 1.00 93.50 95 ASP A O 1
ATOM 733 N N . MET A 1 96 ? -13.354 0.229 24.937 1.00 90.75 96 MET A N 1
ATOM 734 C CA . MET A 1 96 ? -13.878 1.080 26.015 1.00 90.75 96 MET A CA 1
ATOM 735 C C . MET A 1 96 ? -15.395 0.943 26.197 1.00 90.75 96 MET A C 1
ATOM 737 O O . MET A 1 96 ? -15.862 0.873 27.339 1.00 90.75 96 MET A O 1
ATOM 741 N N . PHE A 1 97 ? -16.168 0.875 25.110 1.00 90.31 97 PHE A N 1
ATOM 742 C CA . PHE A 1 97 ? -17.612 0.635 25.182 1.00 90.31 97 PHE A CA 1
ATOM 743 C C . PHE A 1 97 ? -17.937 -0.765 25.709 1.00 90.31 97 PHE A C 1
ATOM 745 O O . PHE A 1 97 ? -18.782 -0.877 26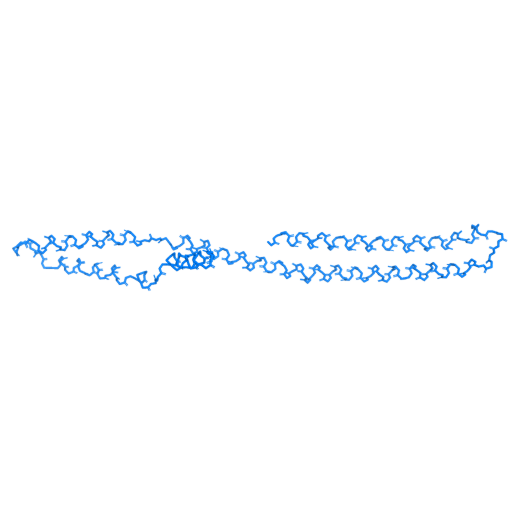.596 1.00 90.31 97 PHE A O 1
ATOM 752 N N . ASP A 1 98 ? -17.218 -1.798 25.270 1.00 89.75 98 ASP A N 1
ATOM 753 C CA . ASP A 1 98 ? -17.416 -3.176 25.742 1.00 89.75 98 ASP A CA 1
ATOM 754 C C . ASP A 1 98 ? -17.117 -3.298 27.247 1.00 89.75 98 ASP A C 1
ATOM 756 O O . ASP A 1 98 ? -17.860 -3.915 28.019 1.00 89.75 98 ASP A O 1
ATOM 760 N N . ARG A 1 99 ? -16.042 -2.643 27.712 1.00 91.12 99 ARG A N 1
ATOM 761 C CA . ARG A 1 99 ? -15.721 -2.553 29.146 1.00 91.12 99 ARG A CA 1
ATOM 762 C C . ARG A 1 99 ? -16.811 -1.829 29.921 1.00 91.12 99 ARG A C 1
ATOM 764 O O . ARG A 1 99 ? -17.179 -2.291 31.002 1.00 91.12 99 ARG A O 1
ATOM 771 N N . ARG A 1 100 ? -17.305 -0.709 29.388 1.00 86.31 100 ARG A N 1
ATOM 772 C CA . ARG A 1 100 ? -18.395 0.061 29.989 1.00 86.31 100 ARG A CA 1
ATOM 773 C C . ARG A 1 100 ? -19.649 -0.799 30.104 1.00 86.31 100 ARG A C 1
ATOM 775 O O . ARG A 1 100 ? -20.202 -0.877 31.188 1.00 86.31 100 ARG A O 1
ATOM 782 N N . GLU A 1 101 ? -20.060 -1.488 29.047 1.00 84.06 101 GLU A N 1
ATOM 783 C CA . GLU A 1 101 ? -21.236 -2.363 29.065 1.00 84.06 101 GLU A CA 1
ATOM 784 C C . GLU A 1 101 ? -21.108 -3.502 30.087 1.00 84.06 101 GLU A C 1
ATOM 786 O O . GLU A 1 101 ? -22.062 -3.816 30.798 1.00 84.06 101 GLU A O 1
ATOM 791 N N . ARG A 1 102 ? -19.916 -4.093 30.220 1.00 84.06 102 ARG A N 1
ATOM 792 C CA . ARG A 1 102 ? -19.678 -5.176 31.184 1.00 84.06 102 ARG A CA 1
ATOM 793 C C . ARG A 1 102 ? -19.686 -4.709 32.643 1.00 84.06 102 ARG A C 1
ATOM 795 O O . ARG A 1 102 ? -20.112 -5.471 33.514 1.00 84.06 102 ARG A O 1
ATOM 802 N N . LEU A 1 103 ? -19.139 -3.523 32.917 1.00 81.50 103 LEU A N 1
ATOM 803 C CA . LEU A 1 103 ? -18.965 -2.993 34.275 1.00 81.50 103 LEU A CA 1
ATOM 804 C C . LEU A 1 103 ? -20.176 -2.185 34.756 1.00 81.50 103 LEU A C 1
ATOM 806 O O . LEU A 1 103 ? -20.482 -2.213 35.945 1.00 81.50 103 LEU A O 1
ATOM 810 N N . ASP A 1 104 ? -20.892 -1.528 33.846 1.00 72.31 104 ASP A N 1
ATOM 811 C CA . ASP A 1 104 ? -22.102 -0.745 34.116 1.00 72.31 104 ASP A CA 1
ATOM 812 C C . ASP A 1 104 ? -23.340 -1.660 34.159 1.00 72.31 104 ASP A C 1
ATOM 814 O O . ASP A 1 104 ? -24.321 -1.480 33.434 1.00 72.31 104 ASP A O 1
ATOM 818 N N . LYS A 1 105 ? -23.267 -2.721 34.978 1.00 69.25 105 LYS A N 1
ATOM 819 C CA . LYS A 1 105 ? -24.419 -3.589 35.236 1.00 69.25 105 LYS A CA 1
ATOM 820 C C . LYS A 1 105 ? -25.449 -2.814 36.041 1.00 69.25 105 LYS A C 1
ATOM 822 O O . LYS A 1 105 ? -25.170 -2.341 37.141 1.00 69.25 105 LYS A O 1
ATOM 827 N N . ASP A 1 106 ? -26.651 -2.739 35.486 1.00 67.62 106 ASP A N 1
ATOM 828 C CA . ASP A 1 106 ? -27.755 -1.979 36.050 1.00 67.62 106 ASP A CA 1
ATOM 829 C C . ASP A 1 106 ? -28.263 -2.636 37.348 1.00 67.62 106 ASP A C 1
ATOM 831 O O . ASP A 1 106 ? -29.075 -3.562 37.337 1.00 67.62 106 ASP A O 1
ATOM 835 N N . ASN A 1 107 ? -27.728 -2.190 38.486 1.00 68.56 107 ASN A N 1
ATOM 836 C CA . ASN A 1 107 ? -28.136 -2.645 39.817 1.00 68.56 107 ASN A CA 1
ATOM 837 C C . ASN A 1 107 ? -29.347 -1.867 40.358 1.00 68.56 107 ASN A C 1
ATOM 839 O O . ASN A 1 107 ? -29.833 -2.196 41.441 1.00 68.56 107 ASN A O 1
ATOM 843 N N . ILE A 1 108 ? -29.853 -0.867 39.625 1.00 72.62 108 ILE A N 1
ATOM 844 C CA . ILE A 1 108 ? -31.003 -0.040 40.018 1.00 72.62 108 ILE A CA 1
ATOM 845 C C . ILE A 1 108 ? -32.220 -0.892 40.426 1.00 72.62 108 ILE A C 1
ATOM 847 O O . ILE A 1 108 ? -32.659 -0.738 41.565 1.00 72.62 108 ILE A O 1
ATOM 851 N N . PRO A 1 109 ? -32.702 -1.878 39.637 1.00 76.12 109 PRO A N 1
ATOM 852 C CA . PRO A 1 109 ? -33.878 -2.668 40.027 1.00 76.12 109 PRO A CA 1
ATOM 853 C C . PRO A 1 109 ? -33.657 -3.514 41.291 1.00 76.12 109 PRO A C 1
ATOM 855 O O . PRO A 1 109 ? -34.596 -3.811 42.031 1.00 76.12 109 PRO A O 1
ATOM 858 N N . TYR A 1 110 ? -32.413 -3.915 41.570 1.00 77.06 110 TYR A N 1
ATOM 859 C CA . TYR A 1 110 ? -32.071 -4.597 42.818 1.00 77.06 110 TYR A CA 1
ATOM 860 C C . TYR A 1 110 ? -32.084 -3.630 44.009 1.00 77.06 110 TYR A C 1
ATOM 862 O O . TYR A 1 110 ? -32.598 -3.972 45.077 1.00 77.06 110 TYR A O 1
ATOM 870 N N . LEU A 1 111 ? -31.547 -2.421 43.833 1.00 77.00 111 LEU A N 1
ATOM 871 C CA . LEU A 1 111 ? -31.545 -1.389 44.867 1.00 77.00 111 LEU A CA 1
ATOM 872 C C . LEU A 1 111 ? -32.968 -0.892 45.169 1.00 77.00 111 LEU A C 1
ATOM 874 O O . LEU A 1 111 ? -33.312 -0.790 46.343 1.00 77.00 111 LEU A O 1
ATOM 878 N N . GLU A 1 112 ? -33.819 -0.697 44.159 1.00 80.69 112 GLU A N 1
ATOM 879 C CA . GLU A 1 112 ? -35.238 -0.332 44.315 1.00 80.69 112 GLU A CA 1
ATOM 880 C C . GLU A 1 112 ? -36.012 -1.374 45.136 1.00 80.69 112 GLU A C 1
ATOM 882 O O . GLU A 1 112 ? -36.668 -1.036 46.123 1.00 80.69 112 GLU A O 1
ATOM 887 N N . ARG A 1 113 ? -35.861 -2.670 44.820 1.00 81.44 113 ARG A N 1
ATOM 888 C CA . ARG A 1 113 ? -36.489 -3.754 45.603 1.00 81.44 113 ARG A CA 1
ATOM 889 C C . ARG A 1 113 ? -36.023 -3.773 47.059 1.00 81.44 113 ARG A C 1
ATOM 891 O O . ARG A 1 113 ? -36.810 -4.073 47.962 1.00 81.44 113 ARG A O 1
ATOM 898 N N . ARG A 1 114 ? -34.745 -3.469 47.308 1.00 78.56 114 ARG A N 1
ATOM 899 C CA . ARG A 1 114 ? -34.196 -3.387 48.670 1.00 78.56 114 ARG A CA 1
ATOM 900 C C . ARG A 1 114 ? -34.744 -2.194 49.442 1.00 78.56 114 ARG A C 1
ATOM 902 O O . ARG A 1 114 ? -35.071 -2.371 50.614 1.00 78.56 114 ARG A O 1
ATOM 909 N N . ILE A 1 115 ? -34.865 -1.029 48.803 1.00 79.44 115 ILE A N 1
ATOM 910 C CA . ILE A 1 115 ? -35.500 0.155 49.396 1.00 79.44 115 ILE A CA 1
ATOM 911 C C . ILE A 1 115 ? -36.934 -0.196 49.790 1.00 79.44 115 ILE A C 1
ATOM 913 O O . ILE A 1 115 ? -37.270 -0.109 50.966 1.00 79.44 115 ILE A O 1
ATOM 917 N N . GLN A 1 116 ? -37.725 -0.739 48.863 1.00 82.00 116 GLN A N 1
ATOM 918 C CA . GLN A 1 116 ? -39.133 -1.047 49.116 1.00 82.00 116 GLN A CA 1
ATOM 919 C C . GLN A 1 116 ? -39.331 -2.093 50.225 1.00 82.00 116 GLN A C 1
ATOM 921 O O . GLN A 1 116 ? -40.231 -1.978 51.061 1.00 82.00 116 GLN A O 1
ATOM 926 N N . THR A 1 117 ? -38.451 -3.094 50.301 1.00 82.12 117 THR A N 1
ATOM 927 C CA . THR A 1 117 ? -38.462 -4.080 51.394 1.00 82.12 117 THR A CA 1
ATOM 928 C C . THR A 1 117 ? -38.127 -3.436 52.743 1.00 82.12 117 THR A C 1
ATOM 930 O O . THR A 1 117 ? -38.748 -3.760 53.757 1.00 82.12 117 THR A O 1
ATOM 933 N N . ASN A 1 118 ? -37.149 -2.530 52.777 1.00 76.19 118 ASN A N 1
ATOM 934 C CA . ASN A 1 118 ? -36.746 -1.835 53.998 1.00 76.19 118 ASN A CA 1
ATOM 935 C C . ASN A 1 118 ? -37.796 -0.809 54.450 1.00 76.19 118 ASN A C 1
ATOM 937 O O . ASN A 1 118 ? -38.071 -0.726 55.643 1.00 76.19 118 ASN A O 1
ATOM 941 N N . GLU A 1 119 ? -38.442 -0.105 53.522 1.00 79.62 119 GLU A N 1
ATOM 942 C CA . GLU A 1 119 ? -39.577 0.784 53.797 1.00 79.62 119 GLU A CA 1
ATOM 943 C C . GLU A 1 119 ? -40.776 0.012 54.352 1.00 79.62 119 GLU A C 1
ATOM 945 O O . GLU A 1 119 ? -41.373 0.423 55.345 1.00 79.62 119 GLU A O 1
ATOM 950 N N . THR A 1 120 ? -41.079 -1.161 53.789 1.00 78.69 120 THR A N 1
ATOM 951 C CA . THR A 1 120 ? -42.143 -2.039 54.302 1.00 78.69 120 THR A CA 1
ATOM 952 C C . THR A 1 120 ? -41.825 -2.525 55.722 1.00 78.69 120 THR A C 1
ATOM 954 O O . THR A 1 120 ? -42.698 -2.551 56.588 1.00 78.69 120 THR A O 1
ATOM 957 N N . LYS A 1 121 ? -40.560 -2.865 56.014 1.00 72.75 121 LYS A N 1
ATOM 958 C CA . LYS A 1 121 ? -40.114 -3.216 57.376 1.00 72.75 121 LYS A CA 1
ATOM 959 C C . LYS A 1 121 ? -40.206 -2.031 58.336 1.00 72.75 121 LYS A C 1
ATOM 961 O O . LYS A 1 121 ? -40.633 -2.220 59.470 1.00 72.75 121 LYS A O 1
ATOM 966 N N . LEU A 1 122 ? -39.861 -0.826 57.885 1.00 67.31 122 LEU A N 1
ATOM 967 C CA . LEU A 1 122 ? -40.003 0.403 58.665 1.00 67.31 122 LEU A CA 1
ATOM 968 C C . LEU A 1 122 ? -41.478 0.683 58.997 1.00 67.31 122 LEU A C 1
ATOM 970 O O . LEU A 1 122 ? -41.797 0.990 60.143 1.00 67.31 122 LEU A O 1
ATOM 974 N N . ALA A 1 123 ? -42.381 0.524 58.025 1.00 71.06 123 ALA A N 1
ATOM 975 C CA . ALA A 1 123 ? -43.822 0.670 58.222 1.00 71.06 123 ALA A CA 1
ATOM 976 C C . ALA A 1 123 ? -44.370 -0.369 59.216 1.00 71.06 123 ALA A C 1
ATOM 978 O O . ALA A 1 123 ? -45.100 -0.013 60.136 1.00 71.06 123 ALA A O 1
ATOM 979 N N . ASN A 1 124 ? -43.942 -1.631 59.105 1.00 70.12 124 ASN A N 1
ATOM 980 C CA . ASN A 1 124 ? -44.341 -2.704 60.022 1.00 70.12 124 ASN A CA 1
ATOM 981 C C . ASN A 1 124 ? -43.800 -2.524 61.451 1.00 70.12 124 ASN A C 1
ATOM 983 O O . ASN A 1 124 ? -44.469 -2.904 62.411 1.00 70.12 124 ASN A O 1
ATOM 987 N N . LEU A 1 125 ? -42.599 -1.957 61.611 1.00 63.31 125 LEU A N 1
ATOM 988 C CA . LEU A 1 125 ? -42.024 -1.633 62.922 1.00 63.31 125 LEU A CA 1
ATOM 989 C C . LEU A 1 125 ? -42.696 -0.408 63.557 1.00 63.31 125 LEU A C 1
ATOM 991 O O . LEU A 1 125 ? -42.859 -0.381 64.771 1.00 63.31 125 LEU A O 1
ATOM 995 N N . ARG A 1 126 ? -43.137 0.565 62.749 1.00 60.69 126 ARG A N 1
ATOM 996 C CA . ARG A 1 126 ? -43.933 1.722 63.199 1.00 60.69 126 ARG A CA 1
ATOM 997 C C . ARG A 1 126 ? -45.388 1.366 63.528 1.00 60.69 126 ARG A C 1
ATOM 999 O O . ARG A 1 126 ? -46.001 2.050 64.334 1.00 60.69 126 ARG A O 1
ATOM 1006 N N . ALA A 1 127 ? -45.933 0.310 62.924 1.00 61.34 127 ALA A N 1
ATOM 1007 C CA . ALA A 1 127 ? -47.293 -0.173 63.176 1.00 61.34 127 ALA A CA 1
ATOM 1008 C C . ALA A 1 127 ? -47.424 -1.066 64.431 1.00 61.34 127 ALA A C 1
ATOM 1010 O O . ALA A 1 127 ? -48.540 -1.428 64.802 1.00 61.34 127 ALA A O 1
ATOM 1011 N N . LYS A 1 128 ? -46.316 -1.444 65.090 1.00 58.00 128 LYS A N 1
ATOM 1012 C CA . LYS A 1 128 ? -46.339 -2.216 66.344 1.00 58.00 128 LYS A C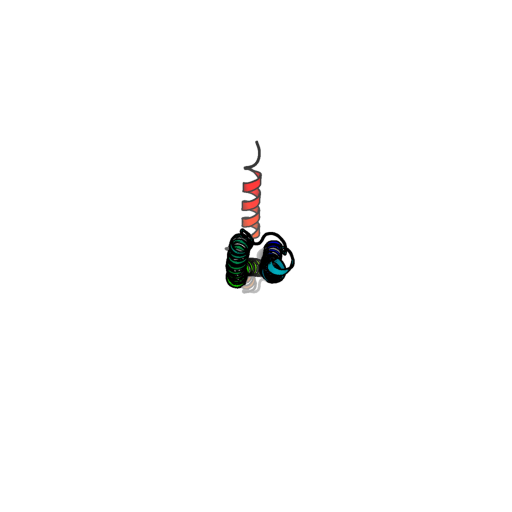A 1
ATOM 1013 C C . LYS A 1 128 ? -46.358 -1.282 67.567 1.00 58.00 128 LYS A C 1
ATOM 1015 O O . LYS A 1 128 ? -45.544 -0.363 67.612 1.00 58.00 128 LYS A O 1
ATOM 1020 N N . PRO A 1 129 ? -47.229 -1.523 68.568 1.00 50.50 129 PRO A N 1
ATOM 1021 C CA . PRO A 1 129 ? -47.288 -0.706 69.777 1.00 50.50 129 PRO A CA 1
ATOM 1022 C C . PRO A 1 129 ? -46.020 -0.841 70.640 1.00 50.50 129 PRO A C 1
ATOM 1024 O O . PRO A 1 129 ? -45.339 -1.869 70.635 1.00 50.50 129 PRO A O 1
ATOM 1027 N N . GLU A 1 130 ? -45.741 0.228 71.388 1.00 49.06 130 GLU A N 1
ATOM 1028 C CA . GLU A 1 130 ? -44.479 0.597 72.051 1.00 49.06 130 GLU A CA 1
ATOM 1029 C C . GLU A 1 130 ? -43.799 -0.406 73.021 1.00 49.06 130 GLU A C 1
ATOM 1031 O O . GLU A 1 130 ? -42.589 -0.263 73.198 1.00 49.06 130 GLU A O 1
ATOM 1036 N N . PRO A 1 131 ? -44.419 -1.458 73.612 1.00 49.00 131 PRO A N 1
ATOM 1037 C CA . PRO A 1 131 ? -43.704 -2.290 74.593 1.00 49.00 131 PRO A CA 1
ATOM 1038 C C . PRO A 1 131 ? -42.699 -3.293 74.001 1.00 49.00 131 PRO A C 1
ATOM 1040 O O . PRO A 1 131 ? -41.975 -3.939 74.757 1.00 49.00 131 PRO A O 1
ATOM 1043 N N . LEU A 1 132 ? -42.667 -3.483 72.674 1.00 50.47 132 LEU A N 1
ATOM 1044 C CA . LEU A 1 132 ? -41.853 -4.522 72.015 1.00 50.47 132 LEU A CA 1
ATOM 1045 C C . LEU A 1 132 ? -40.809 -3.985 71.023 1.00 50.47 132 LEU A C 1
ATOM 1047 O O . LEU A 1 132 ? -40.154 -4.773 70.337 1.00 50.47 132 LEU A O 1
ATOM 1051 N N . VAL A 1 133 ? -40.658 -2.663 70.915 1.00 50.75 133 VAL A N 1
ATOM 1052 C CA . VAL A 1 133 ? -39.719 -2.040 69.975 1.00 50.75 133 VAL A CA 1
ATOM 1053 C C . VAL A 1 133 ? -38.403 -1.773 70.696 1.00 50.75 133 VAL A C 1
ATOM 1055 O O . VAL A 1 133 ? -38.312 -0.895 71.550 1.00 50.75 133 VAL A O 1
ATOM 1058 N N . LYS A 1 134 ? -37.357 -2.534 70.357 1.00 54.28 134 LYS A N 1
ATOM 1059 C CA . LYS A 1 134 ? -36.007 -2.267 70.867 1.00 54.28 134 LYS A CA 1
ATOM 1060 C C . LYS A 1 134 ? -35.513 -0.922 70.306 1.00 54.28 134 LYS A C 1
ATOM 1062 O O . LYS A 1 134 ? -35.467 -0.772 69.078 1.00 54.28 134 LYS A O 1
ATOM 1067 N N . PRO A 1 135 ? -35.116 0.041 71.157 1.00 52.03 135 PRO A N 1
ATOM 1068 C CA . PRO A 1 135 ? -34.572 1.313 70.697 1.00 52.03 135 PRO A CA 1
ATOM 1069 C C . PRO A 1 135 ? -33.250 1.039 69.965 1.00 52.03 135 PRO A C 1
ATOM 1071 O O . PRO A 1 135 ? -32.313 0.494 70.544 1.00 52.03 135 PRO A O 1
ATOM 1074 N N . GLY A 1 136 ? -33.210 1.321 68.660 1.00 60.38 136 GLY A N 1
ATOM 1075 C CA . GLY A 1 136 ? -32.028 1.140 67.804 1.00 60.38 136 GLY A CA 1
ATOM 1076 C C . GLY A 1 136 ? -32.239 0.294 66.540 1.00 60.38 136 GLY A C 1
ATOM 1077 O O . GLY A 1 136 ? -31.425 0.373 65.621 1.00 60.38 136 GLY A O 1
ATOM 1078 N N . GLU A 1 137 ? -33.324 -0.484 66.422 1.00 60.56 137 GLU A N 1
ATOM 1079 C CA . GLU A 1 137 ? -33.627 -1.189 65.156 1.00 60.56 137 GLU A CA 1
ATOM 1080 C C . GLU A 1 137 ? -34.178 -0.242 64.084 1.00 60.56 137 GLU A C 1
ATOM 1082 O O . GLU A 1 137 ? -33.822 -0.357 62.912 1.00 60.56 137 GLU A O 1
ATOM 1087 N N . ILE A 1 138 ? -34.989 0.739 64.485 1.00 59.78 138 ILE A N 1
ATOM 1088 C CA . ILE A 1 138 ? -35.554 1.743 63.574 1.00 59.78 138 ILE A CA 1
ATOM 1089 C C . ILE A 1 138 ? -34.439 2.606 62.968 1.00 59.78 138 ILE A C 1
ATOM 1091 O O . ILE A 1 138 ? -34.428 2.843 61.764 1.00 59.78 138 ILE A O 1
ATOM 1095 N N . GLU A 1 139 ? -33.462 3.013 63.776 1.00 64.50 139 GLU A N 1
ATOM 1096 C CA . GLU A 1 139 ? -32.350 3.871 63.355 1.00 64.50 139 GLU A CA 1
ATOM 1097 C C . GLU A 1 139 ? -31.422 3.163 62.357 1.00 64.50 139 GLU A C 1
ATOM 1099 O O . GLU A 1 139 ? -31.077 3.728 61.323 1.00 64.50 139 GLU A O 1
ATOM 1104 N N . LYS A 1 140 ? -31.137 1.871 62.576 1.00 69.44 140 LYS A N 1
ATOM 1105 C CA . LYS A 1 140 ? -30.379 1.034 61.627 1.00 69.44 140 LYS A CA 1
ATOM 1106 C C . LYS A 1 140 ? -31.101 0.845 60.290 1.00 69.44 140 LYS A C 1
ATOM 1108 O O . LYS A 1 140 ? -30.459 0.800 59.236 1.00 69.44 140 LYS A O 1
ATOM 1113 N N . VAL A 1 141 ? -32.431 0.715 60.302 1.00 63.75 141 VAL A N 1
ATOM 1114 C CA . VAL A 1 141 ? -33.228 0.608 59.067 1.00 63.75 141 VAL A CA 1
ATOM 1115 C C . VAL A 1 141 ? -33.249 1.946 58.320 1.00 63.75 141 VAL A C 1
ATOM 1117 O O . VAL A 1 141 ? -33.106 1.962 57.100 1.00 63.75 141 VAL A O 1
ATOM 1120 N N . VAL A 1 142 ? -33.331 3.074 59.029 1.00 68.88 142 VAL A N 1
ATOM 1121 C CA . VAL A 1 142 ? -33.250 4.416 58.428 1.00 68.88 142 VAL A CA 1
ATOM 1122 C C . VAL A 1 142 ? -31.862 4.683 57.837 1.00 68.88 142 VAL A C 1
ATOM 1124 O O . VAL A 1 142 ? -31.762 5.102 56.686 1.00 68.88 142 VAL A O 1
ATOM 1127 N N . GLU A 1 143 ? -30.786 4.366 58.557 1.00 73.81 143 GLU A N 1
ATOM 1128 C CA . GLU A 1 143 ? -29.412 4.538 58.071 1.00 73.81 143 GLU A CA 1
ATOM 1129 C C . GLU A 1 143 ? -29.140 3.686 56.821 1.00 73.81 143 GLU A C 1
ATOM 1131 O O . GLU A 1 143 ? -28.512 4.138 55.860 1.00 73.81 143 GLU A O 1
ATOM 1136 N N . SER A 1 144 ? -29.675 2.463 56.779 1.00 68.25 144 SER A N 1
ATOM 1137 C CA . SER A 1 144 ? -29.552 1.598 55.603 1.00 68.25 144 SER A CA 1
ATOM 1138 C C . SER A 1 144 ? -30.387 2.069 54.407 1.00 68.25 144 SER A C 1
ATOM 1140 O O . SER A 1 144 ? -29.958 1.853 53.274 1.00 68.25 144 SER A O 1
ATOM 1142 N N . ILE A 1 145 ? -31.512 2.763 54.614 1.00 70.12 145 ILE A N 1
ATOM 1143 C CA . ILE A 1 145 ? -32.256 3.440 53.536 1.00 70.12 145 ILE A CA 1
ATOM 1144 C C . ILE A 1 145 ? -31.477 4.662 53.025 1.00 70.12 145 ILE A C 1
ATOM 1146 O O . ILE A 1 145 ? -31.312 4.811 51.812 1.00 70.12 145 ILE A O 1
ATOM 1150 N N . ILE A 1 146 ? -30.932 5.494 53.920 1.00 74.19 146 ILE A N 1
ATOM 1151 C CA . ILE A 1 146 ? -30.137 6.682 53.557 1.00 74.19 146 ILE A CA 1
ATOM 1152 C C . ILE A 1 146 ? -28.901 6.270 52.749 1.00 74.19 146 ILE A C 1
ATOM 1154 O O . ILE A 1 146 ? -28.649 6.815 51.677 1.00 74.19 146 ILE A O 1
ATOM 1158 N N . LYS A 1 147 ? -28.171 5.247 53.202 1.00 73.69 147 LYS A N 1
ATOM 1159 C CA . LYS A 1 147 ? -26.964 4.746 52.529 1.00 73.69 147 LYS A CA 1
ATOM 1160 C C . LYS A 1 147 ? -27.230 4.202 51.121 1.00 73.69 147 LYS A C 1
ATOM 1162 O O . LYS A 1 147 ? -26.350 4.271 50.266 1.00 73.69 147 LYS A O 1
ATOM 1167 N N . VAL A 1 148 ? -28.420 3.649 50.877 1.00 65.06 148 VAL A N 1
ATOM 1168 C CA . VAL A 1 148 ? -28.821 3.136 49.556 1.00 65.06 148 VAL A CA 1
ATOM 1169 C C . VAL A 1 148 ? -29.342 4.260 48.655 1.00 65.06 148 VAL A C 1
ATOM 1171 O O . VAL A 1 148 ? -29.034 4.266 47.466 1.00 65.06 148 VAL A O 1
ATOM 1174 N N . SER A 1 149 ? -30.063 5.232 49.217 1.00 65.31 149 SER A N 1
ATOM 1175 C CA . SER A 1 149 ? -30.630 6.372 48.478 1.00 65.31 149 SER A CA 1
ATOM 1176 C C . SER A 1 149 ? -29.566 7.390 48.056 1.00 65.31 149 SER A C 1
ATOM 1178 O O . SER A 1 149 ? -29.666 7.987 46.991 1.00 65.31 149 SER A O 1
ATOM 1180 N N . PHE A 1 150 ? -28.512 7.559 48.862 1.00 63.38 150 PHE A N 1
ATOM 1181 C CA . PHE A 1 150 ? -27.393 8.465 48.572 1.00 63.38 150 PHE A CA 1
ATOM 1182 C C . PHE A 1 150 ? -26.277 7.812 47.741 1.00 63.38 150 PHE A C 1
ATOM 1184 O O . PHE A 1 150 ? -25.184 8.362 47.599 1.00 63.38 150 PHE A O 1
ATOM 1191 N N . HIS A 1 151 ? -26.511 6.608 47.214 1.00 63.03 151 HIS A N 1
ATOM 1192 C CA . HIS A 1 151 ? -25.514 5.930 46.404 1.00 63.03 151 HIS A CA 1
ATOM 1193 C C . HIS A 1 151 ? -25.306 6.705 45.085 1.00 63.03 151 HIS A C 1
ATOM 1195 O O . HIS A 1 151 ? -26.288 6.992 44.397 1.00 63.03 151 HIS A O 1
ATOM 1201 N N . PRO A 1 152 ? -24.056 7.028 44.689 1.00 57.22 152 PRO A N 1
ATOM 1202 C CA . PRO A 1 152 ? -23.755 7.950 43.582 1.00 57.22 152 PRO A CA 1
ATOM 1203 C C . PRO A 1 152 ? -24.316 7.525 42.212 1.00 57.22 152 PRO A C 1
ATOM 1205 O O . PRO A 1 152 ? -24.391 8.340 41.296 1.00 57.22 152 PRO A O 1
ATOM 1208 N N . ILE A 1 153 ? -24.770 6.275 42.081 1.00 55.78 153 ILE A N 1
ATOM 1209 C CA . ILE A 1 153 ? -25.437 5.742 40.886 1.00 55.78 153 ILE A CA 1
ATOM 1210 C C . ILE A 1 153 ? -26.794 6.433 40.626 1.00 55.78 153 ILE A C 1
ATOM 1212 O O . ILE A 1 153 ? -27.184 6.552 39.472 1.00 55.78 153 ILE A O 1
ATOM 1216 N N . TYR A 1 154 ? -27.491 6.952 41.649 1.00 51.41 154 TYR A N 1
ATOM 1217 C CA . TYR A 1 154 ? -28.759 7.686 41.464 1.00 51.41 154 TYR A CA 1
ATOM 1218 C C . TYR A 1 154 ? -28.576 9.122 40.939 1.00 51.41 154 TYR A C 1
ATOM 1220 O O . TYR A 1 154 ? -29.524 9.692 40.403 1.00 51.41 154 TYR A O 1
ATOM 1228 N N . PHE A 1 155 ? -27.381 9.715 41.073 1.00 47.03 155 PHE A N 1
ATOM 1229 C CA . PHE A 1 155 ? -27.110 11.089 40.618 1.00 47.03 155 PHE A CA 1
ATOM 1230 C C . PHE A 1 155 ? -26.550 11.146 39.190 1.00 47.03 155 PHE A C 1
ATOM 1232 O O . PHE A 1 155 ? -26.643 12.177 38.525 1.00 47.03 155 PHE A O 1
ATOM 1239 N N . MET A 1 156 ? -25.993 10.040 38.686 1.00 46.25 156 MET A N 1
ATOM 1240 C CA . MET A 1 156 ? -25.631 9.940 37.276 1.00 46.25 156 MET A CA 1
ATOM 1241 C C . MET A 1 156 ? -26.827 9.409 36.482 1.00 46.25 156 MET A C 1
ATOM 1243 O O . MET A 1 156 ? -27.262 8.286 36.732 1.00 46.25 156 MET A O 1
ATOM 1247 N N . PRO A 1 157 ? -27.362 10.155 35.496 1.00 48.44 157 PRO A N 1
ATOM 1248 C CA . PRO A 1 157 ? -28.333 9.581 34.577 1.00 48.44 157 PRO A CA 1
ATOM 1249 C C . PRO A 1 157 ? -27.684 8.367 33.904 1.00 48.44 157 PRO A C 1
ATOM 1251 O O . PRO A 1 157 ? -26.679 8.505 33.200 1.00 48.44 157 PRO A O 1
ATOM 1254 N N . SER A 1 158 ? -28.236 7.174 34.158 1.00 52.34 158 SER A N 1
ATOM 1255 C CA . SER A 1 158 ? -27.832 5.922 33.509 1.00 52.34 158 SER A CA 1
ATOM 1256 C C . SER A 1 158 ? -27.647 6.191 32.019 1.00 52.34 158 SER A C 1
ATOM 1258 O O . SER A 1 158 ? -28.567 6.663 31.356 1.00 52.34 158 SER A O 1
ATOM 1260 N N . SER A 1 159 ? -26.467 5.958 31.440 1.00 48.38 159 SER A N 1
ATOM 1261 C CA . SER A 1 159 ? -26.239 6.414 30.059 1.00 48.38 159 SER A CA 1
ATOM 1262 C C . SER A 1 159 ? -27.141 5.704 29.030 1.00 48.38 159 SER A C 1
ATOM 1264 O O . SER A 1 159 ? -27.224 6.145 27.885 1.00 48.38 159 SER A O 1
ATOM 1266 N N . ARG A 1 160 ? -27.908 4.675 29.438 1.00 48.66 160 ARG A N 1
ATOM 1267 C CA . ARG A 1 160 ? -29.037 4.120 28.668 1.00 48.66 160 ARG A CA 1
ATOM 1268 C C . ARG A 1 160 ? -30.233 5.073 28.529 1.00 48.66 160 ARG A C 1
ATOM 1270 O O . ARG A 1 160 ? -30.863 5.047 27.472 1.00 48.66 160 ARG A O 1
ATOM 1277 N N . THR A 1 161 ? -30.558 5.925 29.508 1.00 49.66 161 THR A N 1
ATOM 1278 C CA . THR A 1 161 ? -31.598 6.962 29.332 1.00 49.66 161 THR A CA 1
ATOM 1279 C C . THR A 1 161 ? -31.127 8.069 28.391 1.00 49.66 161 THR A C 1
ATOM 1281 O O . THR A 1 161 ? -31.911 8.528 27.561 1.00 49.66 161 THR A O 1
ATOM 1284 N N . VAL A 1 162 ? -29.835 8.413 28.408 1.00 47.12 162 VAL A N 1
ATOM 1285 C CA . VAL A 1 162 ? -29.244 9.398 27.480 1.00 47.12 162 VAL A CA 1
ATOM 1286 C C . VAL A 1 162 ? -29.216 8.872 26.031 1.00 47.12 162 VAL A C 1
ATOM 1288 O O . VAL A 1 162 ? -29.582 9.589 25.099 1.00 47.12 162 VAL A O 1
ATOM 1291 N N . LEU A 1 163 ? -28.882 7.591 25.822 1.00 41.22 163 LEU A N 1
ATOM 1292 C CA . LEU A 1 163 ? -28.902 6.949 24.495 1.00 41.22 163 LEU A CA 1
ATOM 1293 C C . LEU A 1 163 ? -30.321 6.755 23.930 1.00 41.22 163 LEU A C 1
ATOM 1295 O O . LEU A 1 163 ? -30.533 6.943 22.728 1.00 41.22 163 LEU A O 1
ATOM 1299 N N . LYS A 1 164 ? -31.318 6.445 24.772 1.00 44.84 164 LYS A N 1
ATOM 1300 C CA . LYS A 1 164 ? -32.732 6.422 24.347 1.00 44.84 164 LYS A CA 1
ATOM 1301 C C . LYS A 1 164 ? -33.251 7.821 23.996 1.00 44.84 164 LYS A C 1
ATOM 1303 O O . LYS A 1 164 ? -34.017 7.956 23.046 1.00 44.84 164 LYS A O 1
ATOM 1308 N N . ALA A 1 165 ? -32.799 8.867 24.690 1.00 44.00 165 ALA A N 1
ATOM 1309 C CA . ALA A 1 165 ? -33.154 10.247 24.355 1.00 44.00 165 ALA A CA 1
ATOM 1310 C C . ALA A 1 165 ? -32.565 10.695 23.001 1.00 44.00 165 ALA A C 1
ATOM 1312 O O . ALA A 1 165 ? -33.264 11.344 22.224 1.00 44.00 165 ALA A O 1
ATOM 1313 N N . SER A 1 166 ? -31.328 10.289 22.682 1.00 38.34 166 SER A N 1
ATOM 1314 C CA . SER A 1 166 ? -30.647 10.620 21.415 1.00 38.34 166 SER A CA 1
ATOM 1315 C C . SER A 1 166 ? -31.181 9.835 20.203 1.00 38.34 166 SER A C 1
ATOM 1317 O O . SER A 1 166 ? -31.276 10.370 19.099 1.00 38.34 166 SER A O 1
ATOM 1319 N N . THR A 1 167 ? -31.604 8.582 20.394 1.00 44.72 167 THR A N 1
ATOM 1320 C CA . THR A 1 167 ? -32.225 7.782 19.320 1.00 44.72 167 THR A CA 1
ATOM 1321 C C . THR A 1 167 ? -33.672 8.199 19.040 1.00 44.72 167 THR A C 1
ATOM 1323 O O . THR A 1 167 ? -34.089 8.188 17.884 1.00 44.72 167 THR A O 1
ATOM 1326 N N . ASN A 1 168 ? -34.418 8.669 20.047 1.00 38.09 168 ASN A N 1
ATOM 1327 C CA . ASN A 1 168 ? -35.803 9.122 19.869 1.00 38.09 168 ASN A CA 1
ATOM 1328 C C . ASN A 1 168 ? -35.904 10.526 19.225 1.00 38.09 168 ASN A C 1
ATOM 1330 O O . ASN A 1 168 ? -36.809 10.785 18.433 1.00 38.09 168 ASN A O 1
ATOM 1334 N N . THR A 1 169 ? -34.929 11.419 19.448 1.00 43.56 169 THR A N 1
ATOM 1335 C CA . THR A 1 169 ? -34.867 12.712 18.728 1.00 43.56 169 THR A CA 1
ATOM 1336 C C . THR A 1 169 ? -34.480 12.567 17.253 1.00 43.56 169 THR A C 1
ATOM 1338 O O . THR A 1 169 ? -34.879 13.401 16.445 1.00 43.56 169 THR A O 1
ATOM 1341 N N . ARG A 1 170 ? -33.772 11.496 16.860 1.00 36.34 170 ARG A N 1
ATOM 1342 C CA . ARG A 1 170 ? -33.395 11.251 15.453 1.00 36.34 170 ARG A CA 1
ATOM 1343 C C . ARG A 1 170 ? -34.507 10.617 14.611 1.00 36.34 170 ARG A C 1
ATOM 1345 O O . ARG A 1 170 ? -34.471 10.726 13.390 1.00 36.34 170 ARG A O 1
ATOM 1352 N N . ILE A 1 171 ? -35.490 9.976 15.247 1.00 43.16 171 ILE A N 1
ATOM 1353 C CA . ILE A 1 171 ? -36.656 9.390 14.563 1.00 43.16 171 ILE A CA 1
ATOM 1354 C C . ILE A 1 171 ? -37.762 10.444 14.370 1.00 43.16 171 ILE A C 1
ATOM 1356 O O . ILE A 1 171 ? -38.476 10.393 13.377 1.00 43.16 171 ILE A O 1
ATOM 1360 N N . ARG A 1 172 ? -37.857 11.465 15.237 1.00 40.53 172 ARG A N 1
ATOM 1361 C CA . ARG A 1 172 ? -38.833 12.565 15.083 1.00 40.53 172 ARG A CA 1
ATOM 1362 C C . ARG A 1 172 ? -38.470 13.640 14.049 1.00 40.53 172 ARG A C 1
ATOM 1364 O O . ARG A 1 172 ? -39.333 14.442 13.722 1.00 40.53 172 ARG A O 1
ATOM 1371 N N . THR A 1 173 ? -37.239 13.673 13.530 1.00 46.00 173 THR A N 1
ATOM 1372 C CA . THR A 1 173 ? -36.814 14.636 12.488 1.00 46.00 173 THR A CA 1
ATOM 1373 C C . THR A 1 173 ? -36.742 14.038 11.083 1.00 46.00 173 THR A C 1
ATOM 1375 O O . THR A 1 173 ? -36.357 14.729 10.143 1.00 46.00 173 THR A O 1
ATOM 1378 N N . ARG A 1 174 ? -37.129 12.767 10.905 1.00 41.94 174 ARG A N 1
ATOM 1379 C CA . ARG A 1 174 ? -37.337 12.171 9.582 1.00 41.94 174 ARG A CA 1
ATOM 1380 C C . ARG A 1 174 ? -38.792 11.743 9.422 1.00 41.94 174 ARG A C 1
ATOM 1382 O O . ARG A 1 174 ? -39.138 10.599 9.700 1.00 41.94 174 ARG A O 1
ATOM 1389 N N . ASN A 1 175 ? -39.540 12.681 8.843 1.00 29.80 175 ASN A N 1
ATOM 1390 C CA . ASN A 1 175 ? -40.648 12.517 7.900 1.00 29.80 175 ASN A CA 1
ATOM 1391 C C . ASN A 1 175 ? -42.061 12.816 8.442 1.00 29.80 175 ASN A C 1
ATOM 1393 O O . ASN A 1 175 ? -42.427 12.265 9.485 1.00 29.80 175 ASN A O 1
ATOM 1397 N N . PRO A 1 176 ? -42.899 13.559 7.691 1.00 37.12 176 PRO A N 1
ATOM 1398 C CA . PRO A 1 176 ? -42.628 14.397 6.509 1.00 37.12 176 PRO A CA 1
ATOM 1399 C C . PRO A 1 176 ? -42.423 15.883 6.836 1.00 37.12 176 PRO A C 1
ATOM 1401 O O . PRO A 1 176 ? -43.147 16.415 7.706 1.00 37.12 176 PRO A O 1
#

Radius of gyration: 39.82 Å; chains: 1; bounding box: 70×21×121 Å

Secondary structure (DSSP, 8-state):
-HHHHHHHHHHHHHHHHHHHHHHHHHHHHHHHHHHHHHH--S--SSHHHHHHHHHHHHHHHHHHHHHHHHHHHHIIIIIIHHHHHHHHHHHHHHHHHHHHHHH----HHHHHHHHHHHHHHHHHHHTS-GGG--TTHHHHHHHHHHHHHT-GGGTS--HHHHHHHHHHHHHTTS--

Organism: NCBI:txid117547

InterPro domains:
  IPR028662 Sorting nexin-8/Mvp1 [PTHR47554] (5-147)
  IPR045734 Sorting nexin 8/Mvp1, BAR domain [PF19566] (4-147)

Foldseek 3Di:
DVVVLVVLVVVLVVLLVVLVVLQVQLVVLLVCLVCQCVVPVDDCPCSVVVNVVSNVSSVVSNVSSVVSNVVSVCSVVPVSVVVVVVVVVVVVVVVVVVVCVVVLPPCPVVLVVVLVVLVVVLVVLVPDDDPPRDPPPNVVSVVVNVVSVPDCVVVDDSVVVVVVVVVVVVVVPDDD